Protein AF-A0A9Q7KED5-F1 (afdb_monomer_lite)

Sequence (120 aa):
MFKFELGQQVSIKSSGEKGAVEACAKYIASGNHYYIHYRAADGRAVTKWFEEHHIEVCDQNTTESTDSITEIGAQIESLIKRVCDALQKQGEEAQVQREFLMKHLQLQMEKLKEQPSIPE

Foldseek 3Di:
DDPDDFQFWKAQQVQRWIFTFHDWDCDPVAGIKTWTFTQDPVRDTDIDIDHPVRMDGDPPDDPVVVVVVVVVVVVVVVVVVVVVVVVVVVVVVVVVVVVVVVVVVVVVVVVVVPPDDPDD

Organism: Escherichia coli (NCBI:txid562)

Radius of gyration: 38.2 Å; chains: 1; bounding box: 70×30×113 Å

Secondary structure (DSSP, 8-state):
--SS-TT-EEEETTT--EEEEEEEEE-SSS-EEEEEEEE-TTS-EEEEEEEGGGEEE---S-SSHHHHHHHHHHHHHHHHHHHHHHHHHHHHHHHHHHHHHHHHHHHHHHHHHTS-----

pLDDT: mean 88.36, std 12.8, range [46.03, 97.81]

Structure (mmCIF, N/CA/C/O backbone):
data_AF-A0A9Q7KED5-F1
#
_entry.id   AF-A0A9Q7KED5-F1
#
loop_
_atom_site.group_PDB
_atom_site.id
_atom_site.type_symbol
_atom_site.label_atom_id
_atom_site.label_alt_id
_atom_site.label_comp_id
_atom_site.label_asym_id
_atom_site.label_entity_id
_atom_site.label_seq_id
_atom_site.pdbx_PDB_ins_code
_atom_site.Cartn_x
_at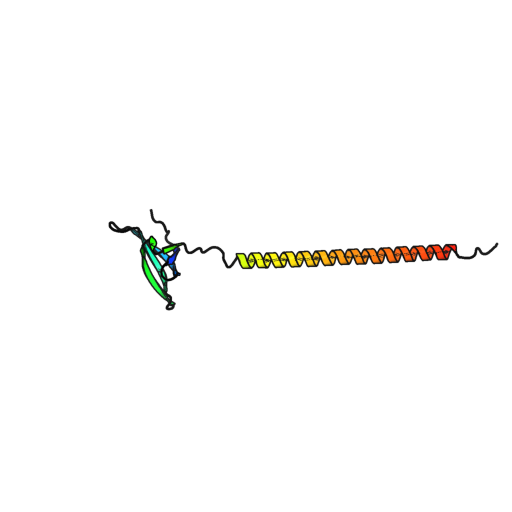om_site.Cartn_y
_atom_site.Cartn_z
_atom_site.occupancy
_atom_site.B_iso_or_equiv
_atom_site.auth_seq_id
_atom_site.auth_comp_id
_atom_site.auth_asym_id
_atom_site.auth_atom_id
_atom_site.pdbx_PDB_model_num
ATOM 1 N N . MET A 1 1 ? 19.129 11.709 -17.075 1.00 83.50 1 MET A N 1
ATOM 2 C CA . MET A 1 1 ? 18.951 11.114 -15.737 1.00 83.50 1 MET A CA 1
ATOM 3 C C . MET A 1 1 ? 18.005 9.938 -15.889 1.00 83.50 1 MET A C 1
ATOM 5 O O . MET A 1 1 ? 17.173 9.997 -16.790 1.00 83.50 1 MET A O 1
ATOM 9 N N . PHE A 1 2 ? 18.177 8.874 -15.109 1.00 92.06 2 PHE A N 1
ATOM 10 C CA . PHE A 1 2 ? 17.245 7.747 -15.128 1.00 92.06 2 PHE A CA 1
ATOM 11 C C . PHE A 1 2 ? 16.006 8.096 -14.298 1.00 92.06 2 PHE A C 1
ATOM 13 O O . PHE A 1 2 ? 16.136 8.739 -13.261 1.00 92.06 2 PHE A O 1
ATOM 20 N N . LYS A 1 3 ? 14.822 7.697 -14.772 1.00 94.62 3 LYS A N 1
ATOM 21 C CA . LYS A 1 3 ? 13.552 7.860 -14.057 1.00 94.62 3 LYS A CA 1
ATOM 22 C C . LYS A 1 3 ? 13.380 6.877 -12.895 1.00 94.62 3 LYS A C 1
ATOM 24 O O . LYS A 1 3 ? 12.735 7.221 -11.913 1.00 94.62 3 LYS A O 1
ATOM 29 N N . PHE A 1 4 ? 13.943 5.678 -13.027 1.00 95.25 4 PHE A N 1
ATOM 30 C CA . PHE A 1 4 ? 13.893 4.622 -12.018 1.00 95.25 4 PHE A CA 1
ATOM 31 C C . PHE A 1 4 ? 15.294 4.291 -11.498 1.00 95.25 4 PHE A C 1
ATOM 33 O O . PHE A 1 4 ? 16.276 4.390 -12.244 1.00 95.25 4 PHE A O 1
ATOM 40 N N . GLU A 1 5 ? 15.365 3.893 -10.232 1.00 94.62 5 GLU A N 1
ATOM 41 C CA . GLU A 1 5 ? 16.594 3.520 -9.530 1.00 94.62 5 GLU A CA 1
ATOM 42 C C . GLU A 1 5 ? 16.821 2.001 -9.537 1.00 94.62 5 GLU A C 1
ATOM 44 O O . GLU A 1 5 ? 15.890 1.215 -9.707 1.00 94.62 5 GLU A O 1
ATOM 49 N N . LEU A 1 6 ? 18.072 1.574 -9.339 1.00 96.25 6 LEU A N 1
ATOM 50 C CA . LEU A 1 6 ? 18.388 0.156 -9.149 1.00 96.25 6 LEU A CA 1
ATOM 51 C C . LEU A 1 6 ? 17.754 -0.354 -7.851 1.00 96.25 6 LEU A C 1
ATOM 53 O O . LEU A 1 6 ? 17.790 0.319 -6.826 1.00 96.25 6 LEU A O 1
ATOM 57 N N . GLY A 1 7 ? 17.181 -1.552 -7.899 1.00 94.06 7 GLY A N 1
ATOM 58 C CA . GLY A 1 7 ? 16.411 -2.144 -6.808 1.00 94.06 7 GLY A CA 1
ATOM 59 C C . GLY A 1 7 ? 14.986 -1.600 -6.680 1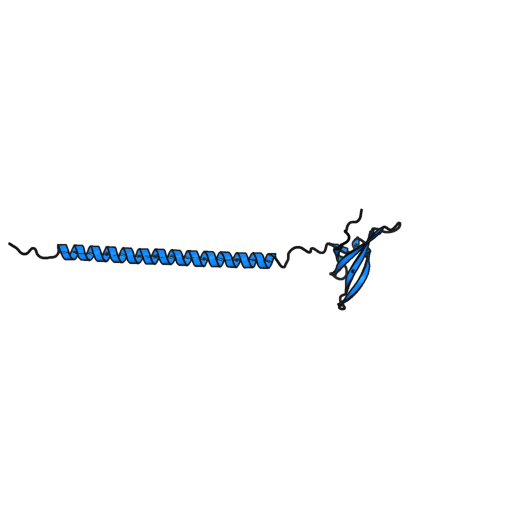.00 94.06 7 GLY A C 1
ATOM 60 O O . GLY A 1 7 ? 14.212 -2.135 -5.889 1.00 94.06 7 GLY A O 1
ATOM 61 N N . GLN A 1 8 ? 14.599 -0.579 -7.453 1.00 95.12 8 GLN A N 1
ATOM 62 C CA . GLN A 1 8 ? 13.239 -0.057 -7.412 1.00 95.12 8 GLN A CA 1
ATOM 63 C C . GLN A 1 8 ? 12.245 -1.074 -7.976 1.00 95.12 8 GLN A C 1
ATOM 65 O O . GLN A 1 8 ? 12.473 -1.689 -9.020 1.00 95.12 8 GLN A O 1
ATOM 70 N N . GLN A 1 9 ? 11.112 -1.204 -7.292 1.00 96.00 9 GLN A N 1
ATOM 71 C CA . GLN A 1 9 ? 10.020 -2.068 -7.711 1.00 96.00 9 GLN A CA 1
ATOM 72 C C . GLN A 1 9 ? 9.134 -1.363 -8.730 1.00 96.00 9 GLN A C 1
ATOM 74 O O . GLN A 1 9 ? 8.672 -0.236 -8.532 1.00 96.00 9 GLN A O 1
ATOM 79 N N . VAL A 1 10 ? 8.900 -2.050 -9.838 1.00 95.94 10 VAL A N 1
ATOM 80 C CA . VAL A 1 10 ? 8.192 -1.539 -11.006 1.00 95.94 10 VAL A CA 1
ATOM 81 C C . VAL A 1 10 ? 7.178 -2.560 -11.511 1.00 95.94 10 VAL A C 1
ATOM 83 O O . VAL A 1 10 ? 7.296 -3.761 -11.269 1.00 95.94 10 VAL A O 1
ATOM 86 N N . SER A 1 11 ? 6.157 -2.065 -12.199 1.00 95.75 11 SER A N 1
ATOM 87 C CA . SER A 1 11 ? 5.143 -2.856 -12.890 1.00 95.75 11 SER A CA 1
ATOM 88 C C . SER A 1 11 ? 5.303 -2.691 -14.398 1.00 95.75 11 SER A C 1
ATOM 90 O O . SER A 1 11 ? 5.546 -1.585 -14.888 1.00 95.75 11 SER A O 1
ATOM 92 N N . ILE A 1 12 ? 5.172 -3.785 -15.141 1.00 96.12 12 ILE A N 1
ATOM 93 C CA . ILE A 1 12 ? 5.148 -3.800 -16.602 1.00 96.12 12 ILE A CA 1
ATOM 94 C C . ILE A 1 12 ? 3.725 -3.456 -17.037 1.00 96.12 12 ILE A C 1
ATOM 96 O O . ILE A 1 12 ? 2.795 -4.217 -16.786 1.00 96.12 12 ILE A O 1
ATOM 100 N N . LYS A 1 13 ? 3.531 -2.323 -17.717 1.00 95.75 13 LYS A N 1
ATOM 101 C CA . LYS A 1 13 ? 2.188 -1.785 -18.005 1.00 95.75 13 LYS A CA 1
ATOM 102 C C . LYS A 1 13 ? 1.304 -2.706 -18.841 1.00 95.75 13 LYS A C 1
ATOM 104 O O . LYS A 1 13 ? 0.089 -2.684 -18.691 1.00 95.75 13 LYS A O 1
ATOM 109 N N . SER A 1 14 ? 1.893 -3.479 -19.752 1.00 93.62 14 SER A N 1
ATOM 110 C CA . SER A 1 14 ? 1.136 -4.337 -20.670 1.00 93.62 14 SER A CA 1
ATOM 111 C C . SER A 1 14 ? 0.607 -5.612 -20.013 1.00 93.62 14 SER A C 1
ATOM 113 O O . SER A 1 14 ? -0.458 -6.083 -20.401 1.00 93.62 14 SER A O 1
ATOM 115 N N . SER A 1 15 ? 1.342 -6.181 -19.055 1.00 93.06 15 SER A N 1
ATOM 116 C CA . SER A 1 15 ? 0.998 -7.452 -18.402 1.00 93.06 15 SER A CA 1
ATOM 117 C C . SER A 1 15 ? 0.571 -7.300 -16.941 1.00 93.06 15 SER A C 1
ATOM 119 O O . SER A 1 15 ? -0.032 -8.216 -16.389 1.00 93.06 15 SER A O 1
ATOM 121 N N . GLY A 1 16 ? 0.878 -6.170 -16.300 1.00 92.69 16 GLY A N 1
ATOM 122 C CA . GLY A 1 16 ? 0.718 -5.975 -14.857 1.00 92.69 16 GLY A CA 1
ATOM 123 C C . GLY A 1 16 ? 1.724 -6.766 -14.013 1.00 92.69 16 GLY A C 1
ATOM 124 O O . GLY A 1 16 ? 1.600 -6.813 -12.788 1.00 92.69 16 GLY A O 1
ATOM 125 N N . GLU A 1 17 ? 2.707 -7.415 -14.645 1.00 95.06 17 GLU A N 1
ATOM 126 C CA . GLU A 1 17 ? 3.735 -8.181 -13.948 1.00 95.06 17 GLU A CA 1
ATOM 127 C C . GLU A 1 17 ? 4.676 -7.240 -13.198 1.00 95.06 17 GLU A C 1
ATOM 129 O O . GLU A 1 17 ? 5.100 -6.205 -13.713 1.00 95.06 17 GLU A O 1
ATOM 134 N N . LYS A 1 18 ? 5.014 -7.616 -11.967 1.00 95.12 18 LYS A N 1
ATOM 135 C CA . LYS A 1 18 ? 5.821 -6.799 -11.061 1.00 95.12 18 LYS A CA 1
ATOM 136 C C . LYS A 1 18 ? 7.215 -7.391 -10.913 1.00 95.12 18 LYS A C 1
ATOM 138 O O . LYS A 1 18 ? 7.368 -8.610 -10.803 1.00 95.12 18 LYS A O 1
ATOM 143 N N . GLY A 1 19 ? 8.216 -6.523 -10.871 1.00 95.38 19 GLY A N 1
ATOM 144 C CA . GLY A 1 19 ? 9.614 -6.908 -10.735 1.00 95.38 19 GLY A CA 1
ATOM 145 C C . GLY A 1 19 ? 10.507 -5.762 -10.289 1.00 95.38 19 GLY A C 1
ATOM 146 O O . GLY A 1 19 ? 10.039 -4.641 -10.092 1.00 95.38 19 GLY A O 1
ATOM 147 N N . ALA A 1 20 ? 11.796 -6.058 -10.158 1.00 97.00 20 ALA A N 1
ATOM 148 C CA . ALA A 1 20 ? 12.808 -5.121 -9.685 1.00 97.00 20 ALA A CA 1
ATOM 149 C C . ALA A 1 20 ? 13.723 -4.681 -10.827 1.00 97.00 20 ALA A C 1
ATOM 151 O O . ALA A 1 20 ? 14.106 -5.495 -11.670 1.00 97.00 20 ALA A O 1
ATOM 152 N N . VAL A 1 21 ? 14.114 -3.407 -10.831 1.00 97.38 21 VAL A N 1
ATOM 153 C CA . VAL A 1 21 ? 15.127 -2.882 -11.755 1.00 97.38 21 VAL A CA 1
ATOM 154 C C . VAL A 1 21 ? 16.518 -3.355 -11.321 1.00 97.38 21 VAL A C 1
ATOM 156 O O . VAL A 1 21 ? 17.011 -2.964 -10.269 1.00 97.38 21 VAL A O 1
ATOM 159 N N . GLU A 1 22 ? 17.190 -4.152 -12.144 1.00 97.56 22 GLU A N 1
ATOM 160 C CA . GLU A 1 22 ? 18.547 -4.655 -11.879 1.00 97.56 22 GLU A CA 1
ATOM 161 C C . GLU A 1 22 ? 19.633 -3.910 -12.665 1.00 97.56 22 GLU A C 1
ATOM 163 O O . GLU A 1 22 ? 20.793 -3.891 -12.256 1.00 97.56 22 GLU A O 1
ATOM 168 N N . ALA A 1 23 ? 19.277 -3.277 -13.786 1.00 97.12 23 ALA A N 1
ATOM 169 C CA . ALA A 1 23 ? 20.207 -2.462 -14.561 1.00 97.12 23 ALA A CA 1
ATOM 170 C C . ALA A 1 23 ? 19.502 -1.326 -15.307 1.00 97.12 23 ALA A C 1
ATOM 172 O O . ALA A 1 23 ? 18.335 -1.432 -15.685 1.00 97.12 23 ALA A O 1
ATOM 173 N N . CYS A 1 24 ? 20.258 -0.263 -15.582 1.00 96.56 24 CYS A N 1
ATOM 174 C CA . CYS A 1 24 ? 19.820 0.884 -16.369 1.00 96.56 24 CYS A CA 1
ATOM 175 C C . CYS A 1 24 ? 20.775 1.082 -17.549 1.00 96.56 24 CYS A C 1
ATOM 177 O O . CYS A 1 24 ? 21.993 1.096 -17.371 1.00 96.56 24 CYS A O 1
ATOM 179 N N . ALA A 1 25 ? 20.231 1.265 -18.750 1.00 95.38 25 ALA A N 1
ATOM 180 C CA . ALA A 1 25 ? 21.003 1.499 -19.965 1.00 95.38 25 ALA A CA 1
ATOM 181 C C . ALA A 1 25 ? 20.501 2.744 -20.697 1.00 95.38 25 ALA A C 1
ATOM 183 O O . ALA A 1 25 ? 19.299 3.010 -20.769 1.00 95.38 25 ALA A O 1
ATOM 184 N N . LYS A 1 26 ? 21.441 3.506 -21.260 1.00 93.19 26 LYS A N 1
ATOM 185 C CA . LYS A 1 26 ? 21.156 4.668 -22.101 1.00 93.19 26 LYS A CA 1
ATOM 186 C C . LYS A 1 26 ? 21.602 4.369 -23.524 1.00 93.19 26 LYS A C 1
ATOM 188 O O . LYS A 1 26 ? 22.745 3.971 -23.740 1.00 93.19 26 LYS A O 1
ATOM 193 N N . TYR A 1 27 ? 20.715 4.603 -24.478 1.00 89.69 27 TYR A N 1
ATOM 194 C CA . TYR A 1 27 ? 20.978 4.387 -25.894 1.00 89.69 27 TYR A CA 1
ATOM 195 C C . TYR A 1 27 ? 21.116 5.722 -26.631 1.00 89.69 27 TYR A C 1
ATOM 197 O O . TYR A 1 27 ? 20.717 6.774 -26.133 1.00 89.69 27 TYR A O 1
ATOM 205 N N . ILE A 1 28 ? 21.730 5.685 -27.817 1.00 89.38 28 ILE A N 1
ATOM 206 C CA . ILE A 1 28 ? 21.901 6.872 -28.673 1.00 89.38 28 ILE A CA 1
ATOM 207 C C . ILE A 1 28 ? 20.600 7.185 -29.428 1.00 89.38 28 ILE A C 1
ATOM 209 O O . ILE A 1 28 ? 20.238 8.348 -29.567 1.00 89.38 28 ILE A O 1
ATOM 213 N N . ALA A 1 29 ? 19.910 6.149 -29.914 1.00 87.12 29 ALA A N 1
ATOM 214 C CA . ALA A 1 29 ? 18.742 6.268 -30.791 1.00 87.12 29 ALA A CA 1
ATOM 215 C C . ALA A 1 29 ? 17.390 6.086 -30.075 1.00 87.12 29 ALA A C 1
ATOM 217 O O . ALA A 1 29 ? 16.348 6.311 -30.683 1.00 87.12 29 ALA A O 1
ATOM 218 N N . SER A 1 30 ? 17.393 5.675 -28.805 1.00 84.62 30 SER A N 1
ATOM 219 C CA . SER A 1 30 ? 16.189 5.451 -27.998 1.00 84.62 30 SER A CA 1
ATOM 220 C C . SER A 1 30 ? 16.336 6.058 -26.601 1.00 84.62 30 SER A C 1
ATOM 222 O O . SER A 1 30 ? 17.398 6.570 -26.237 1.00 84.62 30 SER A O 1
ATOM 224 N N . GLY A 1 31 ? 15.241 6.052 -25.835 1.00 88.44 31 GLY A N 1
ATOM 225 C CA . GLY A 1 31 ? 15.209 6.547 -24.458 1.00 88.44 31 GLY A CA 1
ATOM 226 C C . GLY A 1 31 ? 16.033 5.699 -23.481 1.00 88.44 31 GLY A C 1
ATOM 227 O O . GLY A 1 31 ? 16.885 4.900 -23.868 1.00 88.44 31 GLY A O 1
ATOM 228 N N . ASN A 1 32 ? 15.788 5.869 -22.182 1.00 95.31 32 ASN A N 1
ATOM 229 C CA . ASN A 1 32 ? 16.371 4.987 -21.171 1.00 95.31 32 ASN A CA 1
ATOM 230 C C . ASN A 1 32 ? 15.679 3.618 -21.202 1.00 95.31 32 ASN A C 1
ATOM 232 O O . ASN A 1 32 ? 14.457 3.534 -21.360 1.00 95.31 32 ASN A O 1
ATOM 236 N N . HIS A 1 33 ? 16.456 2.557 -21.006 1.00 96.62 33 HIS A N 1
ATOM 237 C CA . HIS A 1 33 ? 15.939 1.204 -20.840 1.00 96.62 33 HIS A CA 1
ATOM 238 C C . HIS A 1 33 ? 16.341 0.651 -19.477 1.00 96.62 33 HIS A C 1
ATOM 240 O O . HIS A 1 33 ? 17.378 1.010 -18.912 1.00 96.62 33 HIS A O 1
ATOM 246 N N . TYR A 1 34 ? 15.520 -0.265 -18.990 1.00 97.81 34 TYR A N 1
ATOM 247 C CA . TYR A 1 34 ? 15.605 -0.854 -17.666 1.00 97.81 34 TYR A CA 1
ATOM 248 C C . TYR A 1 34 ? 15.565 -2.369 -17.792 1.00 97.81 34 TYR A C 1
ATOM 250 O O . TYR A 1 34 ? 14.703 -2.916 -18.482 1.00 97.81 34 TYR A O 1
ATOM 258 N N . TYR A 1 35 ? 16.511 -3.044 -17.153 1.00 97.75 35 TYR A N 1
ATOM 259 C CA . TYR A 1 35 ? 16.537 -4.496 -17.059 1.00 97.75 35 TYR A CA 1
ATOM 260 C C . TYR A 1 35 ? 15.773 -4.905 -15.813 1.00 97.75 35 TYR A C 1
ATOM 262 O O . TYR A 1 35 ? 16.137 -4.489 -14.714 1.00 97.75 35 TYR A O 1
ATOM 270 N N . ILE A 1 36 ? 14.702 -5.670 -15.993 1.00 97.50 36 ILE A N 1
ATOM 271 C CA . ILE A 1 36 ? 13.793 -6.024 -14.906 1.00 97.50 36 ILE A CA 1
ATOM 272 C C . ILE A 1 36 ? 13.811 -7.527 -14.704 1.00 97.50 36 ILE A C 1
ATOM 274 O O . ILE A 1 36 ? 13.603 -8.272 -15.664 1.00 97.50 36 ILE A O 1
ATOM 278 N N . HIS A 1 37 ? 13.997 -7.944 -13.453 1.00 97.56 37 HIS A N 1
ATOM 279 C CA . HIS A 1 37 ? 13.741 -9.302 -12.992 1.00 97.56 37 HIS A CA 1
ATOM 280 C C . HIS A 1 37 ? 12.328 -9.384 -12.415 1.00 97.56 37 HIS A C 1
ATOM 282 O O . HIS A 1 37 ? 12.006 -8.688 -11.452 1.00 97.56 37 HIS A O 1
ATOM 288 N N . TYR A 1 38 ? 11.470 -10.208 -13.010 1.00 96.31 38 TYR A N 1
ATOM 289 C CA . TYR A 1 38 ? 10.061 -10.324 -12.643 1.00 96.31 38 TYR A CA 1
ATOM 290 C C . TYR A 1 38 ? 9.590 -11.775 -12.709 1.00 96.31 38 TYR A C 1
ATOM 292 O O . TYR A 1 38 ? 10.207 -12.634 -13.343 1.00 96.31 38 TYR A O 1
ATOM 300 N N . ARG A 1 39 ? 8.466 -12.050 -12.047 1.00 95.56 39 ARG A N 1
ATOM 301 C CA . ARG A 1 39 ? 7.767 -13.327 -12.179 1.00 95.56 39 ARG A CA 1
ATOM 302 C C . ARG A 1 39 ? 6.727 -13.202 -13.282 1.00 95.56 39 ARG A C 1
ATOM 304 O O . ARG A 1 39 ? 5.793 -12.414 -13.143 1.00 95.56 39 ARG A O 1
ATOM 311 N N . ALA A 1 40 ? 6.891 -13.981 -14.342 1.00 94.44 40 ALA A N 1
ATOM 312 C CA . ALA A 1 40 ? 5.937 -14.019 -15.434 1.00 94.44 40 ALA A CA 1
ATOM 313 C C . ALA A 1 40 ? 4.614 -14.685 -15.009 1.00 94.44 40 ALA A C 1
ATOM 315 O O . ALA A 1 40 ? 4.558 -15.405 -14.006 1.00 94.44 40 ALA A O 1
ATOM 316 N N . ALA A 1 41 ? 3.546 -14.480 -15.780 1.00 92.06 41 ALA A N 1
ATOM 317 C CA . ALA A 1 41 ? 2.223 -15.055 -15.521 1.00 92.06 41 ALA A CA 1
ATOM 318 C C . ALA A 1 41 ? 2.211 -16.598 -15.473 1.00 92.06 41 ALA A C 1
ATOM 320 O O . ALA A 1 41 ? 1.366 -17.190 -14.805 1.00 92.06 41 ALA A O 1
ATOM 321 N N . ASP A 1 42 ? 3.167 -17.255 -16.137 1.00 93.50 42 ASP A N 1
ATOM 322 C CA . ASP A 1 42 ? 3.370 -18.710 -16.084 1.00 93.50 42 ASP A CA 1
ATOM 323 C C . ASP A 1 42 ? 4.116 -19.182 -14.817 1.00 93.50 42 ASP A C 1
ATOM 325 O O . ASP A 1 42 ? 4.370 -20.375 -14.645 1.00 93.50 42 ASP A O 1
ATOM 329 N N . GLY A 1 43 ? 4.467 -18.254 -13.923 1.00 92.94 43 GLY A N 1
ATOM 330 C CA . GLY A 1 43 ? 5.158 -18.503 -12.662 1.00 92.94 43 GLY A CA 1
ATOM 331 C C . GLY A 1 43 ? 6.682 -18.546 -12.768 1.00 92.94 43 GLY A C 1
ATOM 332 O O . GLY A 1 43 ? 7.345 -18.721 -11.743 1.00 92.94 43 GLY A O 1
ATOM 333 N N . ARG A 1 44 ? 7.267 -18.379 -13.960 1.00 95.56 44 ARG A N 1
ATOM 334 C CA . ARG A 1 44 ? 8.724 -18.431 -14.140 1.00 95.56 44 ARG A CA 1
ATOM 335 C C . ARG A 1 44 ? 9.393 -17.112 -13.768 1.00 95.56 44 ARG A C 1
ATOM 337 O O . ARG A 1 44 ? 8.837 -16.036 -13.970 1.00 95.56 44 ARG A O 1
ATOM 344 N N . ALA A 1 45 ? 10.623 -17.202 -13.268 1.00 95.94 45 ALA A N 1
ATOM 345 C CA . ALA A 1 45 ? 11.499 -16.046 -13.117 1.00 95.94 45 ALA A CA 1
ATOM 346 C C . ALA A 1 45 ? 12.071 -15.666 -14.489 1.00 95.94 45 ALA A C 1
ATOM 348 O O . ALA A 1 45 ? 12.705 -16.490 -15.152 1.00 95.94 45 ALA A O 1
ATOM 349 N N . VAL A 1 46 ? 11.823 -14.431 -14.918 1.00 96.44 46 VAL A N 1
ATOM 350 C CA . VAL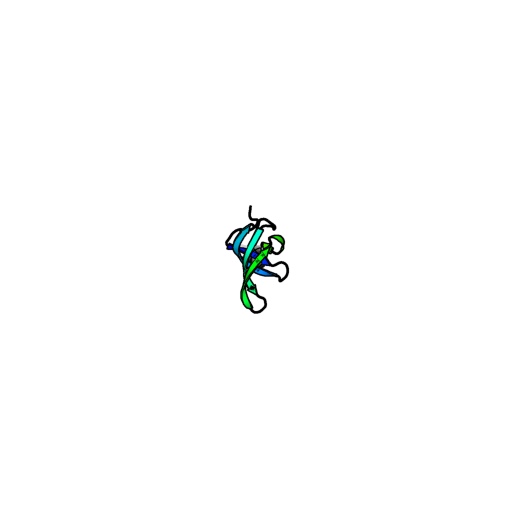 A 1 46 ? 12.223 -13.910 -16.226 1.00 96.44 46 VAL A CA 1
ATOM 351 C C . VAL A 1 46 ? 12.957 -12.593 -16.039 1.00 96.44 46 VAL A C 1
ATOM 353 O O . VAL A 1 46 ? 12.617 -11.784 -15.178 1.00 96.44 46 VAL A O 1
ATOM 356 N N . THR A 1 47 ? 13.954 -12.358 -16.886 1.00 96.88 47 THR A N 1
ATOM 357 C CA . THR A 1 47 ? 14.649 -11.079 -16.980 1.00 96.88 47 THR A CA 1
ATOM 358 C C . THR A 1 47 ? 14.560 -10.517 -18.390 1.00 96.88 47 THR A C 1
ATOM 360 O O . THR A 1 47 ? 14.780 -11.230 -19.373 1.00 96.88 47 THR A O 1
ATOM 363 N N . LYS A 1 48 ? 14.210 -9.234 -18.524 1.00 97.25 48 LYS A N 1
ATOM 364 C CA . LYS A 1 48 ? 14.084 -8.592 -19.841 1.00 97.25 48 LYS A CA 1
ATOM 365 C C . LYS A 1 48 ? 14.296 -7.082 -19.769 1.00 97.25 48 LYS A C 1
ATOM 367 O O . LYS A 1 48 ? 14.032 -6.453 -18.749 1.00 97.25 48 LYS A O 1
ATOM 372 N N . TRP A 1 49 ? 14.762 -6.511 -20.879 1.00 97.12 49 TRP A N 1
ATOM 373 C CA . TRP A 1 49 ? 14.856 -5.067 -21.071 1.00 97.12 49 TRP A CA 1
ATOM 374 C C . TRP A 1 49 ? 13.511 -4.463 -21.474 1.00 97.12 49 TRP A C 1
ATOM 376 O O . TRP A 1 49 ? 12.862 -4.944 -22.406 1.00 97.12 49 TRP A O 1
ATOM 386 N N . PHE A 1 50 ? 13.151 -3.366 -20.816 1.00 96.31 50 PHE A N 1
ATOM 387 C CA . PHE A 1 50 ? 11.973 -2.558 -21.103 1.00 96.31 50 PHE A CA 1
ATOM 388 C C . PHE A 1 50 ? 12.358 -1.096 -21.286 1.00 96.31 50 PHE A C 1
ATOM 390 O O . PHE A 1 50 ? 13.280 -0.594 -20.648 1.00 96.31 50 PHE A O 1
ATOM 397 N N . GLU A 1 51 ? 11.635 -0.403 -22.156 1.00 95.69 51 GLU A N 1
ATOM 398 C CA . GLU A 1 51 ? 11.755 1.049 -22.294 1.00 95.69 51 GLU A CA 1
ATOM 399 C C . GLU A 1 51 ? 11.073 1.768 -21.131 1.00 95.69 51 GLU A C 1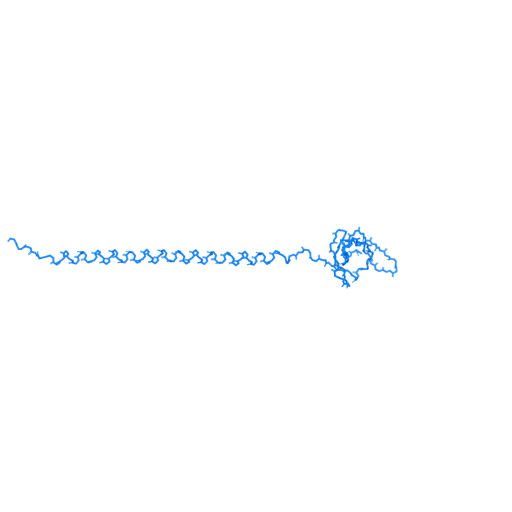
ATOM 401 O O . GLU A 1 51 ? 10.093 1.270 -20.577 1.00 95.69 51 GLU A O 1
ATOM 406 N N . GLU A 1 52 ? 11.540 2.978 -20.818 1.00 95.12 52 GLU A N 1
ATOM 407 C CA . GLU A 1 52 ? 11.000 3.817 -19.740 1.00 95.12 52 GLU A CA 1
ATOM 408 C C . GLU A 1 52 ? 9.466 3.952 -19.766 1.00 95.12 52 GLU A C 1
ATOM 410 O O . GLU A 1 52 ? 8.826 4.012 -18.718 1.00 95.12 52 GLU A O 1
ATOM 415 N N . HIS A 1 53 ? 8.856 3.984 -20.955 1.00 94.44 53 HIS A N 1
ATOM 416 C CA . HIS A 1 53 ? 7.415 4.173 -21.098 1.00 94.44 53 HIS A CA 1
ATOM 417 C C . HIS A 1 53 ? 6.591 2.894 -20.873 1.00 94.44 53 HIS A C 1
ATOM 419 O O . HIS A 1 53 ? 5.395 3.005 -20.590 1.00 94.44 53 HIS A O 1
ATOM 425 N N . HIS A 1 54 ? 7.210 1.711 -20.954 1.00 96.44 54 HIS A N 1
ATOM 426 C CA . HIS A 1 54 ? 6.561 0.408 -20.764 1.00 96.44 54 HIS A CA 1
ATOM 427 C C . HIS A 1 54 ? 6.400 0.014 -19.293 1.00 96.44 54 HIS A C 1
ATOM 429 O O . HIS A 1 54 ? 5.739 -0.982 -18.998 1.00 96.44 54 HIS A O 1
ATOM 435 N N . ILE A 1 55 ? 7.000 0.775 -18.381 1.00 96.38 55 ILE A N 1
ATOM 436 C CA . ILE A 1 55 ? 7.055 0.449 -16.960 1.00 96.38 55 ILE A CA 1
ATOM 437 C C . ILE A 1 55 ? 6.589 1.629 -16.111 1.00 96.38 55 ILE A C 1
ATOM 439 O O . ILE A 1 55 ? 6.598 2.788 -16.540 1.00 96.38 55 ILE A O 1
ATOM 443 N N . GLU A 1 56 ? 6.149 1.330 -14.901 1.00 96.12 56 GLU A N 1
ATOM 444 C CA . GLU A 1 56 ? 5.713 2.314 -13.915 1.00 96.12 56 GLU A CA 1
ATOM 445 C C . GLU A 1 56 ? 6.117 1.895 -12.509 1.00 96.12 56 GLU A C 1
ATOM 447 O O . GLU A 1 56 ? 6.456 0.737 -12.274 1.00 96.12 56 GLU A O 1
ATOM 452 N N . VAL A 1 57 ? 6.117 2.848 -11.578 1.00 94.81 57 VAL A N 1
ATOM 453 C CA . VAL A 1 57 ? 6.440 2.561 -10.179 1.00 94.81 57 VAL A CA 1
ATOM 454 C C . VAL A 1 57 ? 5.386 1.606 -9.634 1.00 94.81 57 VAL A C 1
ATOM 456 O O . VAL A 1 57 ? 4.191 1.856 -9.763 1.00 94.81 57 VAL A O 1
ATOM 459 N N . CYS A 1 58 ? 5.829 0.501 -9.041 1.00 87.69 58 CYS A N 1
ATOM 460 C CA . CYS A 1 58 ? 4.938 -0.338 -8.264 1.00 87.69 58 CYS A CA 1
ATOM 461 C C . CYS A 1 58 ? 4.872 0.266 -6.864 1.00 87.69 58 CYS A C 1
ATOM 463 O O . CYS A 1 58 ? 5.839 0.156 -6.110 1.00 87.69 58 CYS A O 1
ATOM 465 N N . ASP A 1 59 ? 3.750 0.887 -6.509 1.00 74.62 59 ASP A N 1
ATOM 466 C CA . ASP A 1 59 ? 3.536 1.368 -5.147 1.00 74.62 59 ASP A CA 1
ATOM 467 C C . ASP A 1 59 ? 3.632 0.180 -4.179 1.00 74.62 59 ASP A C 1
ATOM 469 O O . ASP A 1 59 ? 2.783 -0.711 -4.159 1.00 74.62 59 ASP A O 1
ATOM 473 N N . GLN A 1 60 ? 4.720 0.129 -3.408 1.00 61.03 60 GLN A N 1
ATOM 474 C CA . GLN A 1 60 ? 4.897 -0.843 -2.326 1.00 61.03 60 GLN A CA 1
ATOM 475 C C . GLN A 1 60 ? 4.324 -0.346 -0.996 1.00 61.03 60 GLN A C 1
ATOM 477 O O . GLN A 1 60 ? 4.480 -1.011 0.022 1.00 61.03 60 GLN A O 1
ATOM 482 N N . ASN A 1 61 ? 3.638 0.797 -0.996 1.00 50.03 61 ASN A N 1
ATOM 483 C CA . ASN A 1 61 ? 3.031 1.348 0.202 1.00 50.03 61 ASN A CA 1
ATOM 484 C C . ASN A 1 61 ? 1.502 1.250 0.153 1.00 50.03 61 ASN A C 1
ATOM 486 O O . ASN A 1 61 ? 0.822 2.026 -0.509 1.00 50.03 61 ASN A O 1
ATOM 490 N N . THR A 1 62 ? 1.013 0.333 0.994 1.00 46.03 62 THR A N 1
ATOM 491 C CA . THR A 1 62 ? -0.169 0.533 1.844 1.00 46.03 62 THR A CA 1
ATOM 492 C C . THR A 1 62 ? -1.544 0.297 1.209 1.00 46.03 62 THR A C 1
ATOM 494 O O . THR A 1 62 ? -2.382 1.189 1.187 1.00 46.03 62 THR A O 1
ATOM 497 N N . THR A 1 63 ? -1.840 -0.947 0.829 1.00 50.03 63 THR A N 1
ATOM 498 C CA . THR A 1 63 ? -3.235 -1.447 0.760 1.00 50.03 63 THR A CA 1
ATOM 499 C C . THR A 1 63 ? -3.412 -2.797 1.465 1.00 50.03 63 THR A C 1
ATOM 501 O O . THR A 1 63 ? -4.268 -3.586 1.095 1.00 50.03 63 THR A O 1
ATOM 504 N N . GLU A 1 64 ? -2.577 -3.086 2.466 1.00 49.38 64 GLU A N 1
ATOM 505 C CA . GLU A 1 64 ? -2.846 -4.133 3.474 1.00 49.38 64 GLU A CA 1
ATOM 506 C C . GLU A 1 64 ? -2.856 -3.531 4.895 1.00 49.38 64 GLU A C 1
ATOM 508 O O . GLU A 1 64 ? -3.600 -3.971 5.773 1.00 49.38 64 GLU A O 1
ATOM 513 N N . SER A 1 65 ? -2.104 -2.445 5.122 1.00 53.50 65 SER A N 1
ATOM 514 C CA . SER A 1 65 ? -2.085 -1.755 6.418 1.00 53.50 65 SER A CA 1
ATOM 515 C C . SER A 1 65 ? -3.268 -0.815 6.661 1.00 53.50 65 SER A C 1
ATOM 517 O O . SER A 1 65 ? -3.613 -0.615 7.818 1.00 53.50 65 SER A O 1
ATOM 519 N N . THR A 1 66 ? -3.913 -0.229 5.645 1.00 54.50 66 THR A N 1
ATOM 520 C CA . THR A 1 66 ? -5.062 0.670 5.889 1.00 54.50 66 THR A CA 1
ATOM 521 C C . THR A 1 66 ? -6.292 -0.079 6.379 1.00 54.50 66 THR A C 1
ATOM 523 O O . THR A 1 66 ? -6.919 0.387 7.323 1.00 54.50 66 THR A O 1
ATOM 526 N N . ASP A 1 67 ? -6.584 -1.257 5.828 1.00 59.91 67 ASP A N 1
ATOM 527 C CA . ASP A 1 67 ? -7.728 -2.069 6.263 1.00 59.91 67 ASP A CA 1
ATOM 528 C C . ASP A 1 67 ? -7.540 -2.522 7.713 1.00 59.91 67 ASP A C 1
ATOM 530 O O . ASP A 1 67 ? -8.443 -2.394 8.536 1.00 59.91 67 ASP A O 1
ATOM 534 N N . SER A 1 68 ? -6.310 -2.908 8.066 1.00 71.12 68 SER A N 1
ATOM 535 C CA . SER A 1 68 ? -5.928 -3.232 9.442 1.00 71.12 68 SER A CA 1
ATOM 536 C C . SER A 1 68 ? -6.051 -2.023 10.382 1.00 71.12 68 SER A C 1
ATOM 538 O O . SER A 1 68 ? -6.515 -2.167 11.509 1.00 71.12 68 SER A O 1
ATOM 540 N N . ILE A 1 69 ? -5.674 -0.817 9.942 1.00 78.06 69 ILE A N 1
ATOM 541 C CA . ILE A 1 69 ? -5.797 0.416 10.742 1.00 78.06 69 ILE A CA 1
ATOM 542 C C . ILE A 1 69 ? -7.269 0.802 10.940 1.00 78.06 69 ILE A C 1
ATOM 544 O O . ILE A 1 69 ? -7.653 1.179 12.048 1.00 78.06 69 ILE A O 1
ATOM 548 N N . THR A 1 70 ? -8.104 0.683 9.906 1.00 79.88 70 THR A N 1
ATOM 549 C CA . THR A 1 70 ? -9.547 0.941 9.998 1.00 79.88 70 THR A CA 1
ATOM 550 C C . THR A 1 70 ? -10.237 -0.083 10.902 1.00 79.88 70 THR A C 1
ATOM 552 O O . THR A 1 70 ? -11.043 0.299 11.749 1.00 79.88 70 THR A O 1
ATOM 555 N N . GLU A 1 71 ? -9.875 -1.362 10.796 1.00 84.81 71 GLU A N 1
ATOM 556 C CA . GLU A 1 71 ? -10.374 -2.439 11.659 1.00 84.81 71 GLU A CA 1
ATOM 557 C C . GLU A 1 71 ? -9.976 -2.215 13.127 1.00 84.81 71 GLU A C 1
ATOM 559 O O . GLU A 1 71 ? -10.813 -2.318 14.028 1.00 84.81 71 GLU A O 1
ATOM 564 N N . ILE A 1 72 ? -8.720 -1.832 13.381 1.00 89.38 72 ILE A N 1
ATOM 565 C CA . ILE A 1 72 ? -8.251 -1.452 14.720 1.00 89.38 72 ILE A CA 1
ATOM 566 C C . ILE A 1 72 ? -9.037 -0.239 15.240 1.00 89.38 72 ILE A C 1
ATOM 568 O O . ILE A 1 72 ? -9.458 -0.237 16.397 1.00 89.38 72 ILE A O 1
ATOM 572 N N . GLY A 1 73 ? -9.292 0.766 14.395 1.00 89.12 73 GLY A N 1
ATOM 573 C CA . GLY A 1 73 ? -10.112 1.928 14.744 1.00 89.12 73 GLY A CA 1
ATOM 574 C C . GLY A 1 73 ? -11.521 1.537 15.201 1.00 89.12 73 GLY A C 1
ATOM 575 O O . GLY A 1 73 ? -11.950 1.929 16.287 1.00 89.12 73 GLY A O 1
ATOM 576 N N . ALA A 1 74 ? -12.203 0.680 14.437 1.00 87.69 74 ALA A N 1
ATOM 577 C CA . ALA A 1 74 ? -13.537 0.183 14.777 1.00 87.69 74 ALA A CA 1
ATOM 578 C C . ALA A 1 74 ? -13.549 -0.634 16.086 1.00 87.69 74 ALA A C 1
ATOM 580 O O . ALA A 1 74 ? -14.478 -0.528 16.895 1.00 87.69 74 ALA A O 1
ATOM 581 N N . GLN A 1 75 ? -12.501 -1.426 16.337 1.00 93.50 75 GLN A N 1
ATOM 582 C CA . GLN A 1 75 ? -12.353 -2.175 17.588 1.00 93.50 75 GLN A CA 1
ATOM 583 C C . GLN A 1 75 ? -12.173 -1.247 18.797 1.00 93.50 75 GLN A C 1
ATOM 585 O O . GLN A 1 75 ? -12.787 -1.487 19.843 1.00 93.50 75 GLN A O 1
ATOM 590 N N . ILE A 1 76 ? -11.385 -0.175 18.657 1.00 94.94 76 ILE A N 1
ATOM 591 C CA . ILE A 1 76 ? -11.187 0.833 19.707 1.00 94.94 76 ILE A CA 1
ATOM 592 C C . ILE A 1 76 ? -12.507 1.543 20.022 1.00 94.94 76 ILE A C 1
ATOM 594 O O . ILE A 1 76 ? -12.889 1.613 21.191 1.00 94.94 76 ILE A O 1
ATOM 598 N N . GLU A 1 77 ? -13.247 2.004 19.011 1.00 95.56 77 GLU A N 1
ATOM 599 C CA . GLU A 1 77 ? -14.544 2.666 19.215 1.00 95.56 77 GLU A CA 1
ATOM 600 C C . GLU A 1 77 ? -15.555 1.748 19.919 1.00 95.56 77 GLU A C 1
ATOM 602 O O . GLU A 1 77 ? -16.232 2.154 20.869 1.00 95.56 77 GLU A O 1
ATOM 607 N N . SER A 1 78 ? -15.607 0.474 19.520 1.00 94.31 78 SER A N 1
ATOM 608 C CA . SER A 1 78 ? -16.448 -0.541 20.162 1.00 94.31 78 SER A CA 1
ATOM 609 C C . SER A 1 78 ? -16.080 -0.779 21.631 1.00 94.31 78 SER A C 1
ATOM 611 O O . SER A 1 78 ? -16.960 -0.983 22.475 1.00 94.31 78 SER A O 1
ATOM 613 N N . LEU A 1 79 ? -14.785 -0.791 21.958 1.00 96.25 79 LEU A N 1
ATOM 614 C CA . LEU A 1 79 ? -14.313 -0.928 23.336 1.00 96.25 79 LEU A CA 1
ATOM 615 C C . LEU A 1 79 ? -14.670 0.301 24.173 1.00 96.25 79 LEU A C 1
ATOM 617 O O . LEU A 1 79 ? -15.203 0.139 25.270 1.00 96.25 79 LEU A O 1
ATOM 621 N N . ILE A 1 80 ? -14.453 1.509 23.643 1.00 97.12 80 ILE A N 1
ATOM 622 C CA . ILE A 1 80 ? -14.822 2.765 24.312 1.00 97.12 80 ILE A CA 1
ATOM 623 C C . ILE A 1 80 ? -16.315 2.764 24.635 1.00 97.12 80 ILE A C 1
ATOM 625 O O . ILE A 1 80 ? -16.689 2.988 25.785 1.00 97.12 80 ILE A O 1
ATOM 629 N N . LYS A 1 81 ? -17.166 2.423 23.659 1.00 95.69 81 LYS A N 1
ATOM 630 C CA . LYS A 1 81 ? -18.615 2.369 23.868 1.00 95.69 81 LYS A CA 1
ATOM 631 C C . LYS A 1 81 ? -18.997 1.407 24.996 1.00 95.69 81 LYS A C 1
ATOM 633 O O . LYS A 1 81 ? -19.760 1.776 25.881 1.00 95.69 81 LYS A O 1
ATOM 638 N N . ARG A 1 82 ? -18.433 0.194 25.001 1.00 95.88 82 ARG A N 1
ATOM 639 C CA . ARG A 1 82 ? -18.700 -0.809 26.048 1.00 95.88 82 ARG A CA 1
ATOM 640 C C . ARG A 1 82 ? -18.293 -0.327 27.439 1.00 95.88 82 ARG A C 1
ATOM 642 O O . ARG A 1 82 ? -19.0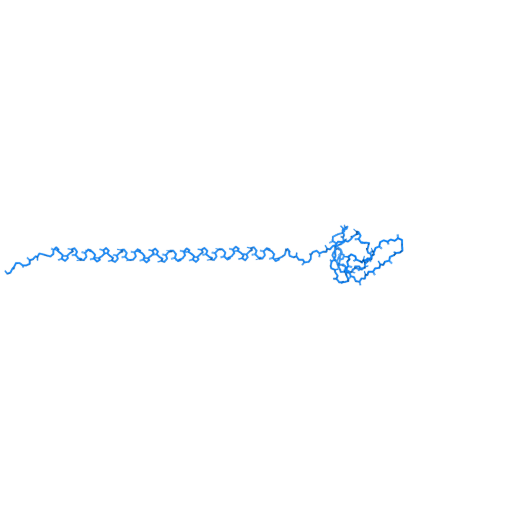23 -0.566 28.396 1.00 95.88 82 ARG A O 1
ATOM 649 N N . VAL A 1 83 ? -17.148 0.344 27.552 1.00 96.81 83 VAL A N 1
ATOM 650 C CA . VAL A 1 83 ? -16.679 0.905 28.826 1.00 96.81 83 VAL A CA 1
ATOM 651 C C . VAL A 1 83 ? -17.593 2.039 29.288 1.00 96.81 83 VAL A C 1
ATOM 653 O O . VAL A 1 83 ? -17.995 2.046 30.449 1.00 96.81 83 VAL A O 1
ATOM 656 N N . CYS A 1 84 ? -17.972 2.958 28.396 1.00 94.94 84 CYS A N 1
ATOM 657 C CA . CYS A 1 84 ? -18.904 4.039 28.720 1.00 94.94 84 CYS A CA 1
ATOM 658 C C . CYS A 1 84 ? -20.259 3.504 29.203 1.00 94.94 84 CYS A C 1
ATOM 660 O O . CYS A 1 84 ? -20.724 3.915 30.266 1.00 94.94 84 CYS A O 1
ATOM 662 N N . ASP A 1 85 ? -20.844 2.545 28.481 1.00 95.06 85 ASP A N 1
ATOM 663 C CA . ASP A 1 85 ? -22.127 1.929 28.841 1.00 95.06 85 ASP A CA 1
ATOM 664 C C . ASP A 1 85 ? -22.046 1.246 30.227 1.00 95.06 85 ASP A C 1
ATOM 666 O O . ASP A 1 85 ? -22.951 1.376 31.054 1.00 95.06 85 ASP A O 1
ATOM 670 N N . ALA A 1 86 ? -20.938 0.553 30.524 1.00 93.50 86 ALA A N 1
ATOM 671 C CA . ALA A 1 86 ? -20.729 -0.110 31.812 1.00 93.50 86 ALA A CA 1
ATOM 672 C C . ALA A 1 86 ? -20.590 0.881 32.979 1.00 93.50 86 ALA A C 1
ATOM 674 O O . ALA A 1 86 ? -21.179 0.668 34.041 1.00 93.50 86 ALA A O 1
ATOM 675 N N . LEU A 1 87 ? -19.842 1.971 32.785 1.00 92.38 87 LEU A N 1
ATOM 676 C CA . LEU A 1 87 ? -19.681 3.019 33.796 1.00 92.38 87 LEU A CA 1
ATOM 677 C C . LEU A 1 87 ? -21.002 3.744 34.068 1.00 92.38 87 LEU A C 1
ATOM 679 O O . LEU A 1 87 ? -21.323 4.026 35.223 1.00 92.38 87 LEU A O 1
ATOM 683 N N . GLN A 1 88 ? -21.794 4.002 33.026 1.00 92.25 88 GLN A N 1
ATOM 684 C CA . GLN A 1 88 ? -23.104 4.625 33.176 1.00 92.25 88 GLN A CA 1
ATOM 685 C C . GLN A 1 88 ? -24.060 3.727 33.967 1.00 92.25 88 GLN A C 1
ATOM 687 O O . GLN A 1 88 ? -24.686 4.189 34.920 1.00 92.25 88 GLN A O 1
ATOM 692 N N . LYS A 1 89 ? -24.086 2.426 33.655 1.00 90.50 89 LYS A N 1
ATOM 693 C CA . LYS A 1 89 ? -24.886 1.449 34.399 1.00 90.50 89 LYS A CA 1
ATOM 694 C C . LYS A 1 89 ? -24.492 1.379 35.878 1.00 90.50 89 LYS A C 1
ATOM 696 O O . LYS A 1 89 ? -25.366 1.360 36.739 1.00 90.50 89 LYS A O 1
ATOM 701 N N . GLN A 1 90 ? -23.193 1.391 36.190 1.00 85.56 90 GLN A N 1
ATOM 702 C CA . GLN A 1 90 ? -22.725 1.437 37.582 1.00 85.56 90 GLN A CA 1
ATOM 703 C C . GLN A 1 90 ? -23.175 2.713 38.307 1.00 85.56 90 GLN A C 1
ATOM 705 O O . GLN A 1 90 ? -23.550 2.654 39.478 1.00 85.56 90 GLN A O 1
ATOM 710 N N . GLY A 1 91 ? -23.163 3.857 37.619 1.00 87.06 91 GLY A N 1
ATOM 711 C CA . GLY A 1 91 ? -23.671 5.118 38.160 1.00 87.06 91 GLY A CA 1
ATOM 712 C C . GLY A 1 91 ? -25.169 5.066 38.470 1.00 87.06 91 GLY A C 1
ATOM 713 O O . GLY A 1 91 ? -25.586 5.467 39.557 1.00 87.06 91 GLY A O 1
ATOM 714 N N . GLU A 1 92 ? -25.968 4.523 37.551 1.00 90.69 92 GLU A N 1
ATOM 715 C CA . GLU A 1 92 ? -27.416 4.361 37.723 1.00 90.69 92 GLU A CA 1
ATOM 716 C C . GLU A 1 92 ? -27.747 3.409 38.882 1.00 90.69 92 GLU A C 1
ATOM 718 O O . GLU A 1 92 ? -28.564 3.742 39.740 1.00 90.69 92 GLU A O 1
ATOM 723 N N . GLU A 1 93 ? -27.068 2.262 38.978 1.00 88.62 93 GLU A N 1
ATOM 724 C CA . GLU A 1 93 ? -27.242 1.315 40.087 1.00 88.62 93 GLU A CA 1
ATOM 725 C C . GLU A 1 93 ? -26.898 1.953 41.442 1.00 88.62 93 GLU A C 1
ATOM 727 O O . GLU A 1 93 ? -27.663 1.824 42.403 1.00 88.62 93 GLU A O 1
ATOM 732 N N . ALA A 1 94 ? -25.791 2.700 41.520 1.00 87.75 94 ALA A N 1
ATOM 733 C CA . ALA A 1 94 ? -25.407 3.422 42.732 1.00 87.75 94 ALA A CA 1
ATOM 734 C C . ALA A 1 94 ? -26.434 4.506 43.110 1.00 87.75 94 ALA A C 1
ATOM 736 O O . ALA A 1 94 ? -26.740 4.698 44.292 1.00 87.75 94 ALA A O 1
ATOM 737 N N . GLN A 1 95 ? -27.003 5.198 42.119 1.00 89.38 95 GLN A N 1
ATOM 738 C CA . GLN A 1 95 ? -28.042 6.200 42.340 1.00 89.38 95 GLN A CA 1
ATOM 739 C C . GLN A 1 95 ? -29.334 5.567 42.873 1.00 89.38 95 GLN A C 1
ATOM 741 O O . GLN A 1 95 ? -29.886 6.059 43.860 1.00 89.38 95 GLN A O 1
ATOM 746 N N . VAL A 1 96 ? -29.778 4.454 42.283 1.00 92.19 96 VAL A N 1
ATOM 747 C CA . VAL A 1 96 ? -30.968 3.713 42.731 1.00 92.19 96 VAL A CA 1
ATOM 748 C C . VAL A 1 96 ? -30.787 3.198 44.160 1.00 92.19 96 VAL A C 1
ATOM 750 O O . VAL A 1 96 ? -31.686 3.351 44.990 1.00 92.19 96 VAL A O 1
ATOM 753 N N . GLN A 1 97 ? -29.615 2.646 44.490 1.00 91.12 97 GLN A N 1
ATOM 754 C CA . GLN A 1 97 ? -29.310 2.188 45.850 1.00 91.12 97 GLN A CA 1
ATOM 755 C C . GLN A 1 97 ? -29.344 3.335 46.865 1.00 91.12 97 GLN A C 1
ATOM 757 O O . GLN A 1 97 ? -29.922 3.192 47.946 1.00 91.12 97 GLN A O 1
ATOM 762 N N . ARG A 1 98 ? -28.769 4.494 46.517 1.00 93.50 98 ARG A N 1
ATOM 763 C CA . ARG A 1 98 ? -28.807 5.685 47.372 1.00 93.50 98 ARG A CA 1
ATOM 764 C C . ARG A 1 98 ? -30.237 6.172 47.590 1.00 93.50 98 ARG A C 1
ATOM 766 O O . ARG A 1 98 ? -30.600 6.477 48.723 1.00 93.50 98 ARG A O 1
ATOM 773 N N . GLU A 1 99 ? -31.050 6.237 46.537 1.00 94.69 99 GLU A N 1
ATOM 774 C CA . GLU A 1 99 ? -32.452 6.652 46.645 1.00 94.69 99 GLU A CA 1
ATOM 775 C C . GLU A 1 99 ? -33.254 5.691 47.532 1.00 94.69 99 GLU A C 1
ATOM 777 O O . GLU A 1 99 ? -34.009 6.136 48.400 1.00 94.69 99 GLU A O 1
ATOM 782 N N . PHE A 1 100 ? -33.041 4.382 47.375 1.00 95.69 100 PHE A N 1
ATOM 783 C CA . PHE A 1 100 ? -33.658 3.369 48.226 1.00 95.69 100 PHE A CA 1
ATOM 784 C C . PHE A 1 100 ? -33.294 3.565 49.703 1.00 95.69 100 PHE A C 1
ATOM 786 O O . PHE A 1 100 ? -34.182 3.589 50.557 1.00 95.69 100 PHE A O 1
ATOM 793 N N . LEU A 1 101 ? -32.006 3.764 50.008 1.00 95.19 101 LEU A N 1
ATOM 794 C CA . LEU A 1 101 ? -31.535 3.980 51.377 1.00 95.19 101 LEU A CA 1
ATOM 795 C C . LEU A 1 101 ? -32.156 5.243 51.996 1.00 95.19 101 LEU 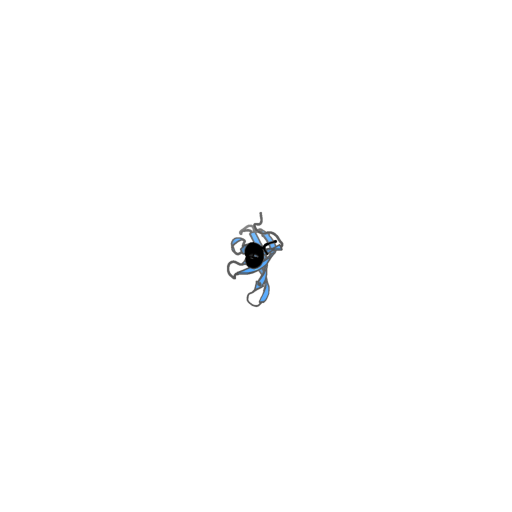A C 1
ATOM 797 O O . LEU A 1 101 ? -32.597 5.217 53.145 1.00 95.19 101 LEU A O 1
ATOM 801 N N . MET A 1 102 ? -32.241 6.332 51.224 1.00 94.31 102 MET A N 1
ATOM 802 C CA . MET A 1 102 ? -32.834 7.594 51.679 1.00 94.31 102 MET A CA 1
ATOM 803 C C . MET A 1 102 ? -34.334 7.449 51.955 1.00 94.31 102 MET A C 1
ATOM 805 O O . MET A 1 102 ? -34.796 7.876 53.013 1.00 94.31 102 MET A O 1
ATOM 809 N N . LYS A 1 103 ? -35.089 6.791 51.063 1.00 95.06 103 LYS A N 1
ATOM 810 C CA . LYS A 1 103 ? -36.519 6.503 51.281 1.00 95.06 103 LYS A CA 1
ATOM 811 C C . LYS A 1 103 ? -36.736 5.617 52.504 1.00 95.06 103 LYS A C 1
ATOM 813 O O . LYS A 1 103 ? -37.637 5.880 53.299 1.00 95.06 103 LYS A O 1
ATOM 818 N N . HIS A 1 104 ? -35.902 4.591 52.681 1.00 95.81 104 HIS A N 1
ATOM 819 C CA . HIS A 1 104 ? -35.989 3.712 53.842 1.00 95.81 104 HIS A CA 1
ATOM 820 C C . HIS A 1 104 ? -35.742 4.478 55.146 1.00 95.81 104 HIS A C 1
ATOM 822 O O . HIS A 1 104 ? -36.529 4.355 56.081 1.00 95.81 104 HIS A O 1
ATOM 828 N N . LEU A 1 105 ? -34.694 5.306 55.203 1.00 94.75 105 LEU A N 1
ATOM 829 C CA . LEU A 1 105 ? -34.396 6.135 56.371 1.00 94.75 105 LEU A CA 1
ATOM 830 C C . LEU A 1 105 ? -35.544 7.103 56.684 1.00 94.75 105 LEU A C 1
ATOM 832 O O . LEU A 1 105 ? -35.936 7.236 57.841 1.00 94.75 105 LEU A O 1
ATOM 836 N N . GLN A 1 106 ? -36.112 7.741 55.661 1.00 94.44 106 GLN A N 1
ATOM 837 C CA . GLN A 1 106 ? -37.234 8.662 55.827 1.00 94.44 106 GLN A CA 1
ATOM 838 C C . GLN A 1 106 ? -38.454 7.964 56.446 1.00 94.44 106 GLN A C 1
ATOM 840 O O . GLN A 1 106 ? -39.032 8.487 57.397 1.00 94.44 106 GLN A O 1
ATOM 845 N N . LEU A 1 107 ? -38.773 6.749 55.989 1.00 93.56 107 LEU A N 1
ATOM 846 C CA . LEU A 1 107 ? -39.849 5.937 56.560 1.00 93.56 107 LEU A CA 1
ATOM 847 C C . LEU A 1 107 ? -39.570 5.535 58.018 1.00 93.56 107 LEU A C 1
ATOM 849 O O . LEU A 1 107 ? -40.481 5.538 58.843 1.00 93.56 107 LEU A O 1
ATOM 853 N N . GLN A 1 108 ? -38.321 5.197 58.359 1.00 92.38 108 GLN A N 1
ATOM 854 C CA . GLN A 1 108 ? -37.938 4.908 59.749 1.00 92.38 108 GLN A CA 1
ATOM 855 C C . GLN A 1 108 ? -38.153 6.134 60.647 1.00 92.38 108 GLN A C 1
ATOM 857 O O . GLN A 1 108 ? -38.694 6.009 61.745 1.00 92.38 108 GLN A O 1
ATOM 862 N N . MET A 1 109 ? -37.783 7.328 60.171 1.00 92.06 109 MET A N 1
ATOM 863 C CA . MET A 1 109 ? -38.005 8.573 60.912 1.00 92.06 109 MET A CA 1
ATOM 864 C C . MET A 1 109 ? -39.489 8.920 61.062 1.00 92.06 109 MET A C 1
ATOM 866 O O . MET A 1 109 ? -39.876 9.466 62.090 1.00 92.06 109 MET A O 1
ATOM 870 N N . GLU A 1 110 ? -40.321 8.614 60.067 1.00 90.75 110 GLU A N 1
ATOM 871 C CA . GLU A 1 110 ? -41.773 8.809 60.136 1.00 90.75 110 GLU A CA 1
ATOM 872 C C . GLU A 1 110 ? -42.415 7.877 61.171 1.00 90.75 110 GLU A C 1
ATOM 874 O O . GLU A 1 110 ? -43.108 8.347 62.070 1.00 90.75 110 GLU A O 1
ATOM 879 N N . LYS A 1 111 ? -42.062 6.585 61.160 1.00 88.12 111 LYS A N 1
ATOM 880 C CA . LYS A 1 111 ? -42.530 5.613 62.165 1.00 88.12 111 LYS A CA 1
ATOM 881 C C . LYS A 1 111 ? -42.129 5.969 63.597 1.00 88.12 111 LYS A C 1
ATOM 883 O O . LYS A 1 111 ? -42.854 5.647 64.533 1.00 88.12 111 LYS A O 1
ATOM 888 N N . LEU A 1 112 ? -40.977 6.615 63.786 1.00 81.69 112 LEU A N 1
ATOM 889 C CA . LEU A 1 112 ? -40.544 7.109 65.097 1.00 81.69 112 LEU A CA 1
ATOM 890 C C . LEU A 1 112 ? -41.379 8.304 65.578 1.00 81.69 112 LEU A C 1
ATOM 892 O O . LEU A 1 112 ? -41.560 8.461 66.781 1.00 81.69 112 LEU A O 1
ATOM 896 N N . LYS A 1 113 ? -41.903 9.129 64.662 1.00 78.12 113 LYS A N 1
ATOM 897 C CA . LYS A 1 113 ? -42.796 10.251 64.997 1.00 78.12 113 LYS A CA 1
ATOM 898 C C . LYS A 1 113 ? -44.218 9.799 65.332 1.00 78.12 113 LYS A C 1
ATOM 900 O O . LYS A 1 113 ? -44.898 10.492 66.077 1.00 78.12 113 LYS A O 1
ATOM 905 N N . GLU A 1 114 ? -44.657 8.663 64.794 1.00 73.62 114 GLU A N 1
ATOM 906 C CA . GLU A 1 114 ? -45.989 8.090 65.038 1.00 73.62 114 GLU A CA 1
ATOM 907 C C . GLU A 1 114 ? -46.084 7.238 66.316 1.00 73.62 114 GLU A C 1
ATOM 909 O O . GLU A 1 114 ? -47.166 6.746 66.641 1.00 73.62 114 GLU A O 1
ATOM 914 N N . GLN A 1 115 ? -44.989 7.050 67.066 1.00 65.38 115 GLN A N 1
ATOM 915 C CA . GLN A 1 115 ? -45.079 6.359 68.353 1.00 65.38 115 GLN A CA 1
ATOM 916 C C . GLN A 1 115 ? -45.937 7.183 69.326 1.00 65.38 115 GLN A C 1
ATOM 918 O O . GLN A 1 115 ? -45.652 8.366 69.532 1.00 65.38 115 GLN A O 1
ATOM 923 N N . PRO A 1 116 ? -46.980 6.588 69.935 1.00 59.59 116 PRO A N 1
ATOM 924 C CA . PRO A 1 116 ? -47.814 7.305 70.883 1.00 59.59 116 PRO A CA 1
ATOM 925 C C . PRO A 1 116 ? -46.946 7.732 72.065 1.00 59.59 116 PRO A C 1
ATOM 927 O O . PRO A 1 116 ? -46.254 6.903 72.659 1.00 59.59 116 PRO A O 1
ATOM 930 N N . SER A 1 117 ? -46.979 9.023 72.408 1.00 61.91 117 SER A N 1
ATOM 931 C CA . SER A 1 117 ? -46.400 9.491 73.663 1.00 61.91 117 SER A CA 1
ATOM 932 C C . SER A 1 117 ? -47.097 8.733 74.786 1.00 61.91 117 SER A C 1
ATOM 934 O O . SER A 1 117 ? -48.296 8.924 75.003 1.00 61.91 117 SER A O 1
ATOM 936 N N . ILE A 1 118 ? -46.368 7.842 75.457 1.00 61.06 118 ILE A N 1
ATOM 937 C CA . ILE A 1 118 ? -46.824 7.236 76.704 1.00 61.06 118 ILE A CA 1
ATOM 938 C C . ILE A 1 118 ? -47.037 8.417 77.663 1.00 61.06 118 ILE A C 1
ATOM 940 O O . ILE A 1 118 ? -46.065 9.133 77.917 1.00 61.06 118 ILE A O 1
ATOM 944 N N . PRO A 1 119 ? -48.276 8.707 78.106 1.00 61.41 119 PRO A N 1
ATOM 945 C CA . PRO A 1 119 ? -48.501 9.756 79.090 1.00 61.41 119 PRO A CA 1
ATOM 946 C C . PRO A 1 119 ? -47.812 9.350 80.396 1.00 61.41 119 PRO A C 1
ATOM 948 O O . PRO A 1 119 ? -47.804 8.159 80.716 1.00 61.41 119 PRO A O 1
ATOM 951 N N . GLU A 1 120 ? -47.225 10.339 81.078 1.00 56.50 120 GLU A N 1
ATOM 952 C CA . GLU A 1 120 ? -46.528 10.219 82.374 1.00 56.50 120 GLU A CA 1
ATOM 953 C C . GLU A 1 120 ? -47.221 9.310 83.399 1.00 56.50 120 GLU A C 1
ATOM 955 O O . GLU A 1 120 ? -48.467 9.383 83.534 1.00 56.50 120 GLU A O 1
#